Protein AF-A0A353T887-F1 (afdb_monomer_lite)

Secondary structure (DSSP, 8-state):
-------------HHHHHHHHHHHHHHHHHHHHHHHHHHHHHHHHHHSS---TT--HHHHHHHHHHHTT--HHHHHHHHHHHHHHHHHHHHHHHHHHHHHHHHHHHHHHHHHHHS-HHHHHHHHHHHHHHHHHHHHT-

Structure (mmCIF, N/CA/C/O backbone):
data_AF-A0A353T887-F1
#
_entry.id   AF-A0A353T887-F1
#
loop_
_atom_site.group_PDB
_atom_site.id
_atom_site.type_symbol
_atom_site.label_atom_id
_atom_site.label_alt_id
_atom_site.label_comp_id
_atom_site.label_asym_id
_atom_site.label_entity_id
_atom_site.label_seq_id
_atom_site.pdbx_PDB_ins_code
_atom_site.Cartn_x
_atom_site.Cartn_y
_atom_site.Cartn_z
_atom_site.occupancy
_atom_site.B_iso_or_equiv
_atom_site.auth_seq_id
_atom_site.auth_comp_id
_atom_site.auth_asym_id
_atom_site.auth_atom_id
_atom_site.pdbx_PDB_model_num
ATOM 1 N N . MET A 1 1 ? 70.697 12.957 0.169 1.00 44.31 1 MET A N 1
ATOM 2 C CA . MET A 1 1 ? 69.391 12.478 0.665 1.00 44.31 1 MET A CA 1
ATOM 3 C C . MET A 1 1 ? 68.305 13.164 -0.136 1.00 44.31 1 MET A C 1
ATOM 5 O O . MET A 1 1 ? 68.080 14.328 0.134 1.00 44.31 1 MET A O 1
ATOM 9 N N . VAL A 1 2 ? 67.724 12.486 -1.127 1.00 37.78 2 VAL A N 1
ATOM 10 C CA . VAL A 1 2 ? 66.291 12.505 -1.485 1.00 37.78 2 VAL A CA 1
ATOM 11 C C . VAL A 1 2 ? 66.113 11.274 -2.378 1.00 37.78 2 VAL A C 1
ATOM 13 O O . VAL A 1 2 ? 66.675 11.217 -3.468 1.00 37.78 2 VAL A O 1
ATOM 16 N N . GLU A 1 3 ? 65.436 10.251 -1.861 1.00 43.00 3 GLU A N 1
ATOM 17 C CA . GLU A 1 3 ? 65.099 9.031 -2.593 1.00 43.00 3 GLU A CA 1
ATOM 18 C C . GLU A 1 3 ? 64.042 9.324 -3.658 1.00 43.00 3 GLU A C 1
ATOM 20 O O . GLU A 1 3 ? 62.961 9.841 -3.377 1.00 43.00 3 GLU A O 1
ATOM 25 N N . ASP A 1 4 ? 64.391 8.971 -4.888 1.00 46.56 4 ASP A N 1
ATOM 26 C CA . ASP A 1 4 ? 63.578 9.078 -6.089 1.00 46.56 4 ASP A CA 1
ATOM 27 C C . ASP A 1 4 ? 62.443 8.032 -6.025 1.00 46.56 4 ASP A C 1
ATOM 29 O O . ASP A 1 4 ? 62.608 6.857 -6.371 1.00 46.56 4 ASP A O 1
ATOM 33 N N . GLN A 1 5 ? 61.284 8.431 -5.493 1.00 48.72 5 GLN A N 1
ATOM 34 C CA . GLN A 1 5 ? 60.068 7.613 -5.461 1.00 48.72 5 GLN A CA 1
ATOM 35 C C . GLN A 1 5 ? 59.507 7.451 -6.882 1.00 48.72 5 GLN A C 1
ATOM 37 O O . GLN A 1 5 ? 58.604 8.165 -7.320 1.00 48.72 5 GLN A O 1
ATOM 42 N N . LYS A 1 6 ? 60.025 6.450 -7.602 1.00 42.66 6 LYS A N 1
ATOM 43 C CA . LYS A 1 6 ? 59.412 5.898 -8.817 1.00 42.66 6 LYS A CA 1
ATOM 44 C C . LYS A 1 6 ? 58.029 5.336 -8.478 1.00 42.66 6 LYS A C 1
ATOM 46 O O . LYS A 1 6 ? 57.888 4.181 -8.080 1.00 42.66 6 LYS A O 1
ATOM 51 N N . ILE A 1 7 ? 56.993 6.144 -8.684 1.00 51.53 7 ILE A N 1
ATOM 52 C CA . ILE A 1 7 ? 55.604 5.683 -8.705 1.00 51.53 7 ILE A CA 1
ATOM 53 C C . ILE A 1 7 ? 55.450 4.775 -9.929 1.00 51.53 7 ILE A C 1
ATOM 55 O O . ILE A 1 7 ? 55.306 5.232 -11.063 1.00 51.53 7 ILE A O 1
ATOM 59 N N . ILE A 1 8 ? 55.522 3.462 -9.708 1.00 45.81 8 ILE A N 1
ATOM 60 C CA . ILE A 1 8 ? 55.211 2.452 -10.719 1.00 45.81 8 ILE A CA 1
ATOM 61 C C . ILE A 1 8 ? 53.701 2.514 -10.962 1.00 45.81 8 ILE A C 1
ATOM 63 O O . ILE A 1 8 ? 52.913 1.848 -10.290 1.00 45.81 8 ILE A O 1
ATOM 67 N N . VAL A 1 9 ? 53.282 3.322 -11.935 1.00 52.44 9 VAL A N 1
ATOM 68 C CA . VAL A 1 9 ? 51.930 3.251 -12.494 1.00 52.44 9 VAL A CA 1
ATOM 69 C C . VAL A 1 9 ? 51.845 1.941 -13.272 1.00 52.44 9 VAL A C 1
ATOM 71 O O . VAL A 1 9 ? 52.229 1.843 -14.436 1.00 52.44 9 VAL A O 1
ATOM 74 N N . LYS A 1 10 ? 51.400 0.889 -12.583 1.00 53.53 10 LYS A N 1
ATOM 75 C CA . LYS A 1 10 ? 51.167 -0.434 -13.158 1.00 53.53 10 LYS A CA 1
ATOM 76 C C . LYS A 1 10 ? 50.075 -0.281 -14.222 1.00 53.53 10 LYS A C 1
ATOM 78 O O . LYS A 1 10 ? 48.917 -0.055 -13.883 1.00 53.53 10 LYS A O 1
ATOM 83 N N . GLN A 1 11 ? 50.446 -0.350 -15.503 1.00 57.38 11 GLN A N 1
ATOM 84 C CA . GLN A 1 11 ? 49.499 -0.360 -16.621 1.00 57.38 11 GLN A CA 1
ATOM 85 C C . GLN A 1 11 ? 48.546 -1.554 -16.456 1.00 57.38 11 GLN A C 1
ATOM 87 O O . GLN A 1 11 ? 48.870 -2.685 -16.815 1.00 57.38 11 GLN A O 1
ATOM 92 N N . CYS A 1 12 ? 47.367 -1.312 -15.882 1.00 55.16 12 CYS A N 1
ATOM 93 C CA . CYS A 1 12 ? 46.305 -2.305 -15.818 1.00 55.16 12 CYS A CA 1
ATOM 94 C C . CYS A 1 12 ? 45.806 -2.575 -17.238 1.00 55.16 12 CYS A C 1
ATOM 96 O O . CYS A 1 12 ? 45.273 -1.695 -17.915 1.00 55.16 12 CYS A O 1
ATOM 98 N N . SER A 1 13 ? 45.979 -3.813 -17.695 1.00 67.38 13 SER A N 1
ATOM 99 C CA . SER A 1 13 ? 45.426 -4.273 -18.966 1.00 67.38 13 SER A CA 1
ATOM 100 C C . SER A 1 13 ? 43.906 -4.090 -18.953 1.00 67.38 13 SER A C 1
ATOM 102 O O . SER A 1 13 ? 43.252 -4.446 -17.973 1.00 67.38 13 SER A O 1
ATOM 104 N N . ARG A 1 14 ? 43.311 -3.589 -20.048 1.00 66.25 14 ARG A N 1
ATOM 105 C CA . ARG A 1 14 ? 41.843 -3.444 -20.193 1.00 66.25 14 ARG A CA 1
ATOM 106 C C . ARG A 1 14 ? 41.087 -4.724 -19.811 1.00 66.25 14 ARG A C 1
ATOM 108 O O . ARG A 1 14 ? 39.992 -4.650 -19.266 1.00 66.25 14 ARG A O 1
ATOM 115 N N . LYS A 1 15 ? 41.700 -5.894 -20.026 1.00 71.38 15 LYS A N 1
ATOM 116 C CA . LYS A 1 15 ? 41.151 -7.200 -19.634 1.00 71.38 15 LYS A CA 1
ATOM 117 C C . LYS A 1 15 ? 41.039 -7.370 -18.111 1.00 71.38 15 LYS A C 1
ATOM 119 O O . LYS A 1 15 ? 40.050 -7.919 -17.646 1.00 71.38 15 LYS A O 1
ATOM 124 N N . GLN A 1 16 ? 41.998 -6.864 -17.332 1.00 74.69 16 GLN A N 1
ATOM 125 C CA . GLN A 1 16 ? 41.945 -6.902 -15.864 1.00 74.69 16 GLN A CA 1
ATOM 126 C C . GLN A 1 16 ? 40.853 -5.989 -15.309 1.00 74.69 16 GLN A C 1
ATOM 128 O O . GLN A 1 16 ? 40.141 -6.401 -14.400 1.00 74.69 16 GLN A O 1
ATOM 133 N N . VAL A 1 17 ? 40.668 -4.798 -15.886 1.00 78.44 17 VAL A N 1
ATOM 134 C CA . VAL A 1 17 ? 39.598 -3.876 -15.468 1.00 78.44 17 VAL A CA 1
ATOM 135 C C . VAL A 1 17 ? 38.222 -4.493 -15.721 1.00 78.44 17 VAL A C 1
ATOM 137 O O . VAL A 1 17 ? 37.373 -4.469 -14.837 1.00 78.44 17 VAL A O 1
ATOM 140 N N . ILE A 1 18 ? 38.021 -5.123 -16.883 1.00 81.44 18 ILE A N 1
ATOM 141 C CA . ILE A 1 18 ? 36.759 -5.803 -17.214 1.00 81.44 18 ILE A CA 1
ATOM 142 C C . ILE A 1 18 ? 36.470 -6.942 -16.226 1.00 81.44 18 ILE A C 1
ATOM 144 O O . ILE A 1 18 ? 35.361 -7.027 -15.706 1.00 81.44 18 ILE A O 1
ATOM 148 N N . ILE A 1 19 ? 37.464 -7.780 -15.914 1.00 82.69 19 ILE A N 1
ATOM 149 C CA . ILE A 1 19 ? 37.300 -8.879 -14.947 1.00 82.69 19 ILE A CA 1
ATOM 150 C C . ILE A 1 19 ? 36.952 -8.336 -13.554 1.00 82.69 19 ILE A C 1
ATOM 152 O O . ILE A 1 19 ? 36.074 -8.875 -12.882 1.00 82.69 19 ILE A O 1
ATOM 156 N N . MET A 1 20 ? 37.589 -7.242 -13.136 1.00 80.75 20 MET A N 1
ATOM 157 C CA . MET A 1 20 ? 37.334 -6.620 -11.836 1.00 80.75 20 MET A CA 1
ATOM 158 C C . MET A 1 20 ? 35.908 -6.061 -11.739 1.00 80.75 20 MET A C 1
ATOM 160 O O . MET A 1 20 ? 35.236 -6.264 -10.729 1.00 80.75 20 MET A O 1
ATOM 164 N N . VAL A 1 21 ? 35.421 -5.425 -12.809 1.00 84.06 21 VAL A N 1
ATOM 165 C CA . VAL A 1 21 ? 34.050 -4.898 -12.895 1.00 84.06 21 VAL A CA 1
ATOM 166 C C . VAL A 1 21 ? 33.019 -6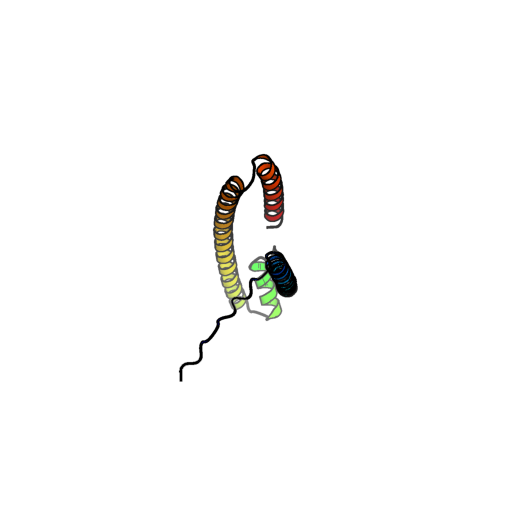.027 -12.887 1.00 84.06 21 VAL A C 1
ATOM 168 O O . VAL A 1 21 ? 32.019 -5.925 -12.181 1.00 84.06 21 VAL A O 1
ATOM 171 N N . VAL A 1 22 ? 33.267 -7.126 -13.607 1.00 86.25 22 VAL A N 1
ATOM 172 C CA . VAL A 1 22 ? 32.369 -8.294 -13.613 1.00 86.25 22 VAL A CA 1
ATOM 173 C C . VAL A 1 22 ? 32.298 -8.938 -12.228 1.00 86.25 22 VAL A C 1
ATOM 175 O O . VAL A 1 22 ? 31.201 -9.195 -11.737 1.00 86.25 22 VAL A O 1
ATOM 178 N N . CYS A 1 23 ? 33.433 -9.134 -11.550 1.00 82.94 23 CYS A N 1
ATOM 179 C CA . CYS A 1 23 ? 33.442 -9.647 -10.177 1.00 82.94 23 CYS A CA 1
ATOM 180 C C . CYS A 1 23 ? 32.684 -8.727 -9.212 1.00 82.94 23 CYS A C 1
ATOM 182 O O . CYS A 1 23 ? 31.875 -9.207 -8.418 1.00 82.94 23 CYS A O 1
ATOM 184 N N . ALA A 1 24 ? 32.900 -7.411 -9.299 1.00 83.19 24 ALA A N 1
ATOM 185 C CA . ALA A 1 24 ? 32.184 -6.446 -8.471 1.00 83.19 24 ALA A CA 1
ATOM 186 C C . ALA A 1 24 ? 30.667 -6.491 -8.724 1.00 83.19 24 ALA A C 1
ATOM 188 O O . ALA A 1 24 ? 29.887 -6.507 -7.774 1.00 83.19 24 ALA A O 1
ATOM 189 N N . ALA A 1 25 ? 30.248 -6.590 -9.988 1.00 85.12 25 ALA A N 1
ATOM 190 C CA . ALA A 1 25 ? 28.840 -6.701 -10.357 1.00 85.12 25 ALA A CA 1
ATOM 191 C C . ALA A 1 25 ? 28.196 -7.985 -9.810 1.00 85.12 25 ALA A C 1
ATOM 193 O O . ALA A 1 25 ? 27.086 -7.935 -9.285 1.00 85.12 25 ALA A O 1
ATOM 194 N N . VAL A 1 26 ? 28.893 -9.123 -9.868 1.00 88.94 26 VAL A N 1
ATOM 195 C CA . VAL A 1 26 ? 28.387 -10.403 -9.342 1.00 88.94 26 VAL A CA 1
ATOM 196 C C . VAL A 1 26 ? 28.213 -10.359 -7.821 1.00 88.94 26 VAL A C 1
ATOM 198 O O . VAL A 1 26 ? 27.186 -10.808 -7.314 1.00 88.94 26 VAL A O 1
ATOM 201 N N . ILE A 1 27 ? 29.173 -9.783 -7.091 1.00 88.44 27 ILE A N 1
ATOM 202 C CA . ILE A 1 27 ? 29.082 -9.613 -5.630 1.00 88.44 27 ILE A CA 1
ATOM 203 C C . ILE A 1 27 ? 27.942 -8.652 -5.265 1.00 88.44 27 ILE A C 1
ATOM 205 O O . ILE A 1 27 ? 27.196 -8.885 -4.316 1.00 88.44 27 ILE A O 1
ATOM 209 N N . PHE A 1 28 ? 27.771 -7.579 -6.034 1.00 84.94 28 PHE A N 1
ATOM 210 C CA . PHE A 1 28 ? 26.710 -6.608 -5.795 1.00 84.94 28 PHE A CA 1
ATOM 211 C C . PHE A 1 28 ? 25.315 -7.208 -6.037 1.00 84.94 28 PHE A C 1
ATOM 213 O O . PHE A 1 28 ? 24.417 -7.059 -5.208 1.00 84.94 28 PHE A O 1
ATOM 220 N N . LEU A 1 29 ? 25.143 -7.950 -7.136 1.00 82.19 29 LEU A N 1
ATOM 221 C CA . LEU A 1 29 ? 23.880 -8.610 -7.474 1.00 82.19 29 LEU A CA 1
ATOM 222 C C . LEU A 1 29 ? 23.510 -9.713 -6.473 1.00 82.19 29 LEU A C 1
ATOM 224 O O . LEU A 1 29 ? 22.334 -9.853 -6.130 1.00 82.19 29 LEU A O 1
ATOM 228 N N . SER A 1 30 ? 24.488 -10.463 -5.958 1.00 80.69 30 SER A N 1
ATOM 229 C CA . SER A 1 30 ? 24.232 -11.481 -4.932 1.00 80.69 30 SER A CA 1
ATOM 230 C C . SER A 1 30 ? 23.836 -10.858 -3.590 1.00 80.69 30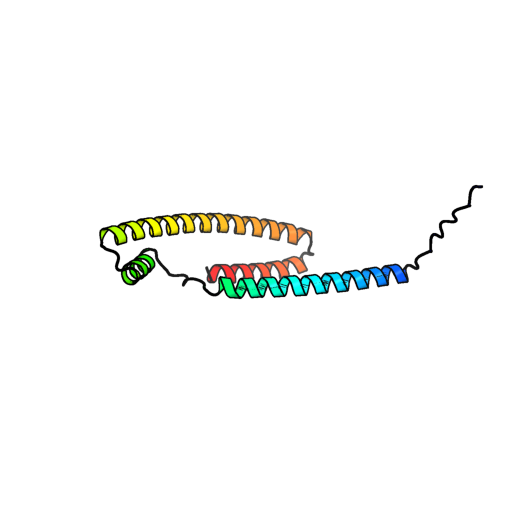 SER A C 1
ATOM 232 O O . SER A 1 30 ? 22.891 -11.330 -2.954 1.00 80.69 30 SER A O 1
ATOM 234 N N . GLY A 1 31 ? 24.468 -9.746 -3.201 1.00 73.00 31 GLY A N 1
ATOM 235 C CA . GLY A 1 31 ? 24.078 -8.969 -2.022 1.00 73.00 31 GLY A CA 1
ATOM 236 C C . GLY A 1 31 ? 22.639 -8.447 -2.106 1.00 73.00 31 GLY A C 1
ATOM 237 O O . GLY A 1 31 ? 21.876 -8.585 -1.148 1.00 73.00 31 GLY A O 1
ATOM 238 N N . ILE A 1 32 ? 22.232 -7.927 -3.271 1.00 77.81 32 ILE A N 1
ATOM 239 C CA . ILE A 1 32 ? 20.851 -7.476 -3.515 1.00 77.81 32 ILE A CA 1
ATOM 240 C C . ILE A 1 32 ? 19.859 -8.638 -3.386 1.00 77.81 32 ILE A C 1
ATOM 242 O O . ILE A 1 32 ? 18.829 -8.490 -2.727 1.00 77.81 32 ILE A O 1
ATOM 246 N N . ALA A 1 33 ? 20.160 -9.801 -3.970 1.00 72.19 33 ALA A N 1
ATOM 247 C CA . ALA A 1 33 ? 19.271 -10.961 -3.911 1.00 72.19 33 ALA A CA 1
ATOM 248 C C . ALA A 1 33 ? 19.017 -11.429 -2.464 1.00 72.19 33 ALA A C 1
ATOM 250 O O . ALA A 1 33 ? 17.873 -11.701 -2.089 1.00 72.19 33 ALA A O 1
ATOM 251 N N . ILE A 1 34 ? 20.061 -11.454 -1.629 1.00 74.81 34 ILE A N 1
ATOM 252 C CA . ILE A 1 34 ? 19.960 -11.835 -0.210 1.00 74.81 34 ILE A CA 1
ATOM 253 C C . ILE A 1 34 ? 19.203 -10.765 0.597 1.00 74.81 34 ILE A C 1
ATOM 255 O O . ILE A 1 34 ? 18.340 -11.096 1.420 1.00 74.81 34 ILE A O 1
ATOM 259 N N . GLY A 1 35 ? 19.468 -9.479 0.340 1.00 64.81 35 GLY A N 1
ATOM 260 C CA . GLY A 1 35 ? 18.789 -8.365 1.011 1.00 64.81 35 GLY A CA 1
ATOM 261 C C . GLY A 1 35 ? 17.287 -8.300 0.710 1.00 64.81 35 GLY A C 1
ATOM 262 O O . GLY A 1 35 ? 16.470 -8.109 1.614 1.00 64.81 35 GLY A O 1
ATOM 263 N N . ILE A 1 36 ? 16.890 -8.529 -0.546 1.00 66.88 36 ILE A N 1
ATOM 264 C CA . ILE A 1 36 ? 15.471 -8.547 -0.930 1.00 66.88 36 ILE A CA 1
ATOM 265 C C . ILE A 1 36 ? 14.769 -9.775 -0.333 1.00 66.88 36 ILE A C 1
ATOM 267 O O . ILE A 1 36 ? 13.693 -9.636 0.250 1.00 66.88 36 ILE A O 1
ATOM 271 N N . GLY A 1 37 ? 15.375 -10.967 -0.419 1.00 61.19 37 GLY A N 1
ATOM 272 C CA . GLY A 1 37 ? 14.759 -12.208 0.066 1.00 61.19 37 GLY A CA 1
ATOM 273 C C . GLY A 1 37 ? 14.450 -12.193 1.567 1.00 61.19 37 GLY A C 1
ATOM 274 O O . GLY A 1 37 ? 13.366 -12.600 1.987 1.00 61.19 37 GLY A O 1
ATOM 275 N N . THR A 1 38 ? 15.361 -11.652 2.375 1.00 60.34 38 THR A N 1
ATOM 276 C CA . THR A 1 38 ? 15.188 -11.544 3.835 1.00 60.34 38 THR A CA 1
ATOM 277 C C . THR A 1 38 ? 14.119 -10.525 4.231 1.00 60.34 38 THR A C 1
ATOM 279 O O . THR A 1 38 ? 13.287 -10.802 5.100 1.00 60.34 38 THR A O 1
ATOM 282 N N . THR A 1 39 ? 14.068 -9.377 3.552 1.00 63.78 39 THR A N 1
ATOM 283 C CA . THR A 1 39 ? 13.079 -8.326 3.837 1.00 63.78 39 THR A CA 1
ATOM 284 C C . THR A 1 39 ? 11.663 -8.749 3.428 1.00 63.78 39 THR A C 1
ATOM 286 O O . THR A 1 39 ? 10.703 -8.492 4.156 1.00 63.78 39 THR A O 1
ATOM 289 N N . VAL A 1 40 ? 11.514 -9.463 2.305 1.00 62.56 40 VAL A N 1
ATOM 290 C CA . VAL A 1 40 ? 10.213 -9.971 1.832 1.00 62.56 40 VAL A CA 1
ATOM 291 C C . VAL A 1 40 ? 9.659 -11.060 2.754 1.00 62.56 40 VAL A C 1
ATOM 293 O O . VAL A 1 40 ? 8.467 -11.035 3.056 1.00 62.56 40 VAL A O 1
ATOM 296 N N . LEU A 1 41 ? 10.493 -11.974 3.258 1.00 59.97 41 LEU A N 1
ATOM 297 C CA . LEU A 1 41 ? 10.061 -13.016 4.203 1.00 59.97 41 LEU A CA 1
ATOM 298 C C . LEU A 1 41 ? 9.577 -12.431 5.538 1.00 59.97 41 LEU A C 1
ATOM 300 O O . LEU A 1 41 ? 8.536 -12.836 6.060 1.00 59.97 41 LEU A O 1
ATOM 304 N N . LEU A 1 42 ? 10.287 -11.430 6.066 1.00 60.22 42 LEU A N 1
ATOM 305 C CA . LEU A 1 42 ? 9.876 -10.719 7.281 1.00 60.22 42 LEU A CA 1
ATOM 306 C C . LEU A 1 42 ? 8.601 -9.896 7.065 1.00 60.22 42 LEU A C 1
ATOM 308 O O . LEU A 1 42 ? 7.731 -9.864 7.940 1.00 60.22 42 LEU A O 1
ATOM 312 N N . ALA A 1 43 ? 8.451 -9.275 5.892 1.00 58.44 43 ALA A N 1
ATOM 313 C CA . ALA A 1 43 ? 7.228 -8.574 5.527 1.00 58.44 43 ALA A CA 1
ATOM 314 C C . ALA A 1 43 ? 6.045 -9.547 5.404 1.00 58.44 43 ALA A C 1
ATOM 316 O O . ALA A 1 43 ? 4.991 -9.288 5.981 1.00 58.44 43 ALA A O 1
ATOM 317 N N . GLN A 1 44 ? 6.208 -10.698 4.746 1.00 58.31 44 GLN A N 1
ATOM 318 C CA . GLN A 1 44 ? 5.136 -11.689 4.609 1.00 58.31 44 GLN A CA 1
ATOM 319 C C . GLN A 1 44 ? 4.655 -12.210 5.967 1.00 58.31 44 GLN A C 1
ATOM 321 O O . GLN A 1 44 ? 3.449 -12.241 6.215 1.00 58.31 44 GLN A O 1
ATOM 326 N N . ASN A 1 45 ? 5.563 -12.531 6.892 1.00 55.00 45 ASN A N 1
ATOM 327 C CA . ASN A 1 45 ? 5.161 -13.085 8.187 1.00 55.00 45 ASN A CA 1
ATOM 328 C C . ASN A 1 45 ? 4.441 -12.061 9.092 1.00 55.00 45 ASN A C 1
ATOM 330 O O . ASN A 1 45 ? 3.663 -12.436 9.971 1.00 55.00 45 ASN A O 1
ATOM 334 N N . ARG A 1 46 ? 4.653 -10.754 8.870 1.00 51.31 46 ARG A N 1
ATOM 335 C CA . ARG A 1 46 ? 3.977 -9.681 9.621 1.00 51.31 46 ARG A CA 1
ATOM 336 C C . ARG A 1 46 ? 2.703 -9.180 8.939 1.00 51.31 46 ARG A C 1
ATOM 338 O O . ARG A 1 46 ? 1.755 -8.828 9.635 1.00 51.31 46 ARG A O 1
ATOM 345 N N . PHE A 1 47 ? 2.656 -9.184 7.606 1.00 47.28 47 PHE A N 1
ATOM 346 C CA . PHE A 1 47 ? 1.500 -8.724 6.837 1.00 47.28 47 PHE A CA 1
ATOM 347 C C . PHE A 1 47 ? 0.433 -9.806 6.625 1.00 47.28 47 PHE A C 1
ATOM 349 O O . PHE A 1 47 ? -0.720 -9.440 6.488 1.00 47.28 47 PHE A O 1
ATOM 356 N N . ILE A 1 48 ? 0.726 -11.114 6.659 1.00 45.38 48 ILE A N 1
ATOM 357 C CA . ILE A 1 48 ? -0.304 -12.155 6.410 1.00 45.38 48 ILE A CA 1
ATOM 358 C C . ILE A 1 48 ? -1.311 -12.312 7.569 1.00 45.38 48 ILE A C 1
ATOM 360 O O . ILE A 1 48 ? -2.404 -12.836 7.366 1.00 45.38 48 ILE A O 1
ATOM 364 N N . LYS A 1 49 ? -1.066 -11.721 8.748 1.00 44.19 49 LYS A N 1
ATOM 365 C CA . LYS A 1 49 ? -2.139 -11.452 9.730 1.00 44.19 49 LYS A CA 1
ATOM 366 C C . LYS A 1 49 ? -2.964 -10.215 9.337 1.00 44.19 49 LYS A C 1
ATOM 368 O O . LYS A 1 49 ? -3.294 -9.387 10.183 1.00 44.19 49 LYS A O 1
ATOM 373 N N . ILE A 1 50 ? -3.291 -10.099 8.047 1.00 45.28 50 ILE A N 1
ATOM 374 C CA . ILE A 1 50 ? -4.307 -9.194 7.514 1.00 45.28 50 ILE A CA 1
ATOM 375 C C . ILE A 1 50 ? -5.580 -9.459 8.314 1.00 45.28 50 ILE A C 1
ATOM 377 O O . ILE A 1 50 ? -6.188 -10.527 8.232 1.00 45.28 50 ILE A O 1
ATOM 381 N N . ALA A 1 51 ? -5.959 -8.480 9.133 1.00 48.34 51 ALA A N 1
ATOM 382 C CA . ALA A 1 51 ? -7.308 -8.398 9.655 1.00 48.34 51 ALA A CA 1
ATOM 383 C C . ALA A 1 51 ? -8.278 -8.542 8.467 1.00 48.34 51 ALA A C 1
ATOM 385 O O . ALA A 1 51 ? -8.041 -7.913 7.431 1.00 48.34 51 ALA A O 1
ATOM 386 N N . PRO A 1 52 ? -9.325 -9.378 8.572 1.00 50.69 52 PRO A N 1
ATOM 387 C CA . PRO A 1 52 ? -10.228 -9.638 7.459 1.00 50.69 52 PRO A CA 1
ATOM 388 C C . PRO A 1 52 ? -10.705 -8.318 6.846 1.00 50.69 52 PRO A C 1
ATOM 390 O O . PRO A 1 52 ? -11.137 -7.425 7.575 1.00 50.69 52 PRO A O 1
ATOM 393 N N . SER A 1 53 ? -10.629 -8.202 5.515 1.00 54.19 53 SER A N 1
ATOM 394 C CA . SER A 1 53 ? -10.887 -6.960 4.761 1.00 54.19 53 SER A CA 1
ATOM 395 C C . SER A 1 53 ? -12.296 -6.375 4.941 1.00 54.19 53 SER A C 1
ATOM 397 O O . SER A 1 53 ? -12.564 -5.275 4.474 1.00 54.19 53 SER A O 1
ATOM 399 N N . HIS A 1 54 ? -13.181 -7.074 5.655 1.00 58.12 54 HIS A N 1
ATOM 400 C CA . HIS A 1 54 ? -14.566 -6.694 5.923 1.00 58.12 54 HIS A CA 1
ATOM 401 C C . HIS A 1 54 ? -14.850 -6.374 7.404 1.00 58.12 54 HIS A C 1
ATOM 403 O O . HIS A 1 54 ? -16.013 -6.297 7.798 1.00 58.12 54 HIS A O 1
ATOM 409 N N . MET A 1 55 ? -13.831 -6.230 8.260 1.00 69.00 55 MET A N 1
ATOM 410 C CA . MET A 1 55 ? -14.063 -5.846 9.657 1.00 69.00 55 MET A CA 1
ATOM 411 C C . MET A 1 55 ? -14.615 -4.421 9.736 1.00 69.00 55 MET A C 1
ATOM 413 O O . MET A 1 55 ? -13.901 -3.454 9.490 1.00 69.00 55 MET A O 1
ATOM 417 N N . THR A 1 56 ? -15.887 -4.296 10.105 1.00 80.19 56 THR A N 1
ATOM 418 C CA . THR A 1 56 ? -16.522 -3.014 10.423 1.00 80.19 56 THR A CA 1
ATOM 419 C C . THR A 1 56 ? -16.213 -2.613 11.863 1.00 80.19 56 THR A C 1
ATOM 421 O O . THR A 1 56 ? -15.969 -3.484 12.709 1.00 80.19 56 THR A O 1
ATOM 424 N N . ALA A 1 57 ? -16.281 -1.310 12.158 1.00 82.06 57 ALA A N 1
ATOM 425 C CA . ALA A 1 57 ? -16.152 -0.794 13.521 1.00 82.06 57 ALA A CA 1
ATOM 426 C C . ALA A 1 57 ? -17.092 -1.533 14.488 1.00 82.06 57 ALA A C 1
ATOM 428 O O . ALA A 1 57 ? -16.659 -1.984 15.538 1.00 82.06 57 ALA A O 1
ATOM 429 N N . GLU A 1 58 ? -18.335 -1.786 14.075 1.00 83.25 58 GLU A N 1
ATOM 430 C CA . GLU A 1 58 ? -19.325 -2.530 14.855 1.00 83.25 58 GLU A CA 1
ATOM 431 C C . GLU A 1 58 ? -18.908 -3.984 15.138 1.00 83.25 58 GLU A C 1
ATOM 433 O O . GLU A 1 58 ? -18.961 -4.445 16.281 1.00 83.25 58 GLU A O 1
ATOM 438 N N . SER A 1 59 ? -18.428 -4.712 14.122 1.00 85.19 59 SER A N 1
ATOM 439 C CA . SER A 1 59 ? -17.980 -6.103 14.291 1.00 85.19 59 SER A CA 1
ATOM 440 C C . SER A 1 59 ? -16.783 -6.216 15.242 1.00 85.19 59 SER A C 1
ATOM 442 O O . SER A 1 59 ? -16.662 -7.189 15.996 1.00 85.19 59 SER A O 1
ATOM 444 N N . LEU A 1 60 ? -15.908 -5.207 15.228 1.00 85.62 60 LEU A N 1
ATOM 445 C CA . LEU A 1 60 ? -14.732 -5.139 16.079 1.00 85.62 60 LEU A CA 1
ATOM 446 C C . LEU A 1 60 ? -15.107 -4.714 17.502 1.00 85.62 60 LEU A C 1
ATOM 448 O O . LEU A 1 60 ? -14.665 -5.363 18.449 1.00 85.62 60 LEU A O 1
ATOM 452 N N . THR A 1 61 ? -15.996 -3.728 17.659 1.00 88.56 61 THR A N 1
ATOM 453 C CA . THR A 1 61 ? -16.584 -3.355 18.952 1.00 88.56 61 THR A CA 1
ATOM 454 C C . THR A 1 61 ? -17.243 -4.555 19.607 1.00 88.56 61 THR A C 1
ATOM 456 O O . THR A 1 61 ? -16.969 -4.826 20.769 1.00 88.56 61 THR A O 1
ATOM 459 N N . LYS A 1 62 ? -18.052 -5.332 18.877 1.00 86.69 62 LYS A N 1
ATOM 460 C CA . LYS A 1 62 ? -18.725 -6.518 19.426 1.00 86.69 62 LYS A CA 1
ATOM 461 C C . LYS A 1 62 ? -17.727 -7.573 19.911 1.00 86.69 62 LYS A C 1
ATOM 463 O O . LYS A 1 62 ? -17.936 -8.188 20.955 1.00 86.69 62 LYS A O 1
ATOM 468 N N . LYS A 1 63 ? -16.622 -7.768 19.184 1.00 88.25 63 LYS A N 1
ATOM 469 C CA . LYS A 1 63 ? -15.537 -8.674 19.598 1.00 88.25 63 LYS A CA 1
ATOM 470 C C . LYS A 1 63 ? -14.803 -8.170 20.837 1.00 88.25 63 LYS A C 1
ATOM 472 O O . LYS A 1 63 ? -14.519 -8.971 21.720 1.00 88.25 63 LYS A O 1
ATOM 477 N N . ILE A 1 64 ? -14.497 -6.876 20.905 1.00 88.69 64 ILE A N 1
ATOM 478 C CA . ILE A 1 64 ? -13.801 -6.263 22.043 1.00 88.69 64 ILE A CA 1
ATOM 479 C C . ILE A 1 64 ? -14.710 -6.255 23.274 1.00 88.69 64 ILE A C 1
ATOM 481 O O . ILE A 1 64 ? -14.299 -6.727 24.326 1.00 88.69 64 ILE A O 1
ATOM 485 N N . SER A 1 65 ? -15.959 -5.819 23.119 1.00 89.31 65 SER A N 1
ATOM 486 C CA . SER A 1 65 ? -16.972 -5.802 24.175 1.00 89.31 65 SER A CA 1
ATOM 487 C C . SER A 1 65 ? -17.157 -7.187 24.791 1.00 89.31 65 SER A C 1
ATOM 489 O O . SER A 1 65 ? -17.045 -7.324 26.001 1.00 89.31 65 SER A O 1
ATOM 491 N N . LYS A 1 66 ? -17.282 -8.236 23.964 1.00 89.94 66 LYS A N 1
ATOM 492 C CA . LYS A 1 66 ? -17.375 -9.624 24.444 1.00 89.94 66 LYS A CA 1
ATOM 493 C C . LYS A 1 66 ? -16.082 -10.149 25.078 1.00 89.94 66 LYS A C 1
ATOM 495 O O . LYS A 1 66 ? -16.139 -10.995 25.956 1.00 89.94 66 LYS A O 1
ATOM 500 N N . LYS A 1 67 ? -14.911 -9.728 24.594 1.00 92.62 67 LYS A N 1
ATOM 501 C CA . LYS A 1 67 ? -13.619 -10.234 25.086 1.00 92.62 67 LYS A CA 1
ATOM 502 C C . LYS A 1 67 ? -13.222 -9.628 26.434 1.00 92.62 67 LYS A C 1
ATOM 504 O O . LYS A 1 67 ? -12.486 -10.266 27.178 1.00 92.62 67 LYS A O 1
ATOM 509 N N . TYR A 1 68 ? -13.653 -8.399 26.695 1.00 93.88 68 TYR A N 1
ATOM 510 C CA . TYR A 1 68 ? -13.292 -7.632 27.886 1.00 93.88 68 TYR A CA 1
ATOM 511 C C . TYR A 1 68 ? -14.493 -7.346 28.796 1.00 93.88 68 TYR A C 1
ATOM 513 O O . TYR A 1 68 ? -14.371 -6.514 29.688 1.00 93.88 68 TYR A O 1
ATOM 521 N N . ASP A 1 69 ? -15.635 -7.993 28.539 1.00 93.88 69 ASP A N 1
ATOM 522 C CA . ASP A 1 69 ? -16.898 -7.823 29.269 1.00 93.88 69 ASP A CA 1
ATOM 523 C C . ASP A 1 69 ? -17.253 -6.345 29.513 1.00 93.88 69 ASP A C 1
ATOM 525 O O . ASP A 1 69 ? -17.565 -5.914 30.624 1.00 93.88 69 ASP A O 1
ATOM 529 N N . LEU A 1 70 ? -17.167 -5.540 28.448 1.00 92.69 70 LEU A N 1
ATOM 530 C CA . LEU A 1 70 ? -17.411 -4.101 28.530 1.00 92.69 70 LEU A CA 1
ATOM 531 C C . LEU A 1 70 ? -18.884 -3.814 28.826 1.00 92.69 70 LEU A C 1
ATOM 533 O O . LEU A 1 70 ? -19.782 -4.382 28.202 1.00 92.69 70 LEU A O 1
ATOM 537 N N . ASN A 1 71 ? -19.141 -2.843 29.701 1.00 92.81 71 ASN A N 1
ATOM 538 C CA . ASN A 1 71 ? -20.501 -2.362 29.932 1.00 92.81 71 ASN A CA 1
ATOM 539 C C . ASN A 1 71 ? -21.024 -1.528 28.742 1.00 92.81 71 ASN A C 1
ATOM 541 O O . ASN A 1 71 ? -20.295 -1.222 27.791 1.00 92.81 71 ASN A O 1
ATOM 545 N N . SER A 1 72 ? -22.305 -1.154 28.776 1.00 88.75 72 SER A N 1
ATOM 546 C CA . SER A 1 72 ? -22.963 -0.425 27.680 1.00 88.75 72 SER A CA 1
ATOM 547 C C . SER A 1 72 ? -22.301 0.924 27.377 1.00 88.75 72 SER A C 1
ATOM 549 O O . SER A 1 72 ? -22.091 1.258 26.211 1.00 88.75 72 SER A O 1
ATOM 551 N N . GLN A 1 73 ? -21.903 1.666 28.412 1.00 91.44 73 GLN A N 1
ATOM 552 C CA . GLN A 1 73 ? -21.242 2.963 28.270 1.00 91.44 73 GLN A CA 1
ATOM 553 C C . GLN A 1 73 ? -19.844 2.826 27.647 1.00 91.44 73 GLN A C 1
ATOM 555 O O . GLN A 1 73 ? -19.502 3.560 26.720 1.00 91.44 73 GLN A O 1
ATOM 560 N N . GLN A 1 74 ? -19.050 1.856 28.103 1.00 87.25 74 GLN A N 1
ATOM 561 C CA . GLN A 1 74 ? -17.722 1.559 27.554 1.00 87.25 74 GLN A CA 1
ATOM 562 C C . GLN A 1 74 ? -17.809 1.052 26.112 1.00 87.25 74 GLN A C 1
ATOM 564 O O . GLN A 1 74 ? -17.019 1.451 25.259 1.00 87.25 74 GLN A O 1
ATOM 569 N N . THR A 1 75 ? -18.798 0.208 25.819 1.00 90.56 75 THR A N 1
ATOM 570 C CA . THR A 1 75 ? -19.038 -0.315 24.470 1.00 90.56 75 THR A CA 1
ATOM 571 C C . THR A 1 75 ? -19.359 0.815 23.491 1.00 90.56 75 THR A C 1
ATOM 573 O O . THR A 1 75 ? -18.787 0.850 22.401 1.00 90.56 75 THR A O 1
ATOM 576 N N . ALA A 1 76 ? -20.195 1.779 23.893 1.00 90.62 76 ALA A N 1
ATOM 577 C CA . ALA A 1 76 ? -20.506 2.955 23.081 1.00 90.62 76 ALA A CA 1
ATOM 578 C C . ALA A 1 76 ? -19.260 3.820 22.816 1.00 90.62 76 ALA A C 1
ATOM 580 O O . ALA A 1 76 ? -19.013 4.213 21.678 1.00 90.62 76 ALA A O 1
ATOM 581 N N . GLN A 1 77 ? -18.425 4.058 23.834 1.00 89.56 77 GLN A N 1
ATOM 582 C CA . GLN A 1 77 ? -17.179 4.821 23.667 1.00 89.56 77 GLN A CA 1
ATOM 583 C C . GLN A 1 77 ? -16.199 4.135 22.706 1.00 89.56 77 GLN A C 1
ATOM 585 O O . GLN A 1 77 ? -15.629 4.787 21.830 1.00 89.56 77 GLN A O 1
ATOM 590 N N . VAL A 1 78 ? -16.033 2.814 22.827 1.00 89.38 78 VAL A N 1
ATOM 591 C CA . VAL A 1 78 ? -15.184 2.026 21.921 1.00 89.38 78 VAL A CA 1
ATOM 592 C C . VAL A 1 78 ? -15.736 2.051 20.495 1.00 89.38 78 VAL A C 1
ATOM 594 O O . VAL A 1 78 ? -14.962 2.183 19.549 1.00 89.38 78 VAL A O 1
ATOM 597 N N . GLN A 1 79 ? -17.057 1.983 20.321 1.00 90.69 79 GLN A N 1
ATOM 598 C CA . GLN A 1 79 ? -17.684 2.076 19.003 1.00 90.69 79 GLN A CA 1
ATOM 599 C C . GLN A 1 79 ? -17.422 3.412 18.323 1.00 90.69 79 GLN A C 1
ATOM 601 O O . GLN A 1 79 ? -17.054 3.419 17.147 1.00 90.69 79 GLN A O 1
ATOM 606 N N . THR A 1 80 ? -17.576 4.522 19.042 1.00 91.19 80 THR A N 1
ATOM 607 C CA . THR A 1 80 ? -17.295 5.858 18.508 1.00 91.19 80 THR A CA 1
ATOM 608 C C . THR A 1 80 ? -15.823 5.988 18.127 1.00 91.19 80 THR A C 1
ATOM 610 O O . THR A 1 80 ? -15.519 6.349 16.992 1.00 91.19 80 THR A O 1
ATOM 613 N N . LEU A 1 81 ? -14.907 5.587 19.017 1.00 90.06 81 LEU A N 1
ATOM 614 C CA . LEU A 1 81 ? -13.466 5.636 18.755 1.00 90.06 81 LEU A CA 1
ATOM 615 C C . LEU A 1 81 ? -13.081 4.830 17.508 1.00 90.06 81 LEU A C 1
ATOM 617 O O . LEU A 1 81 ? -12.340 5.312 16.650 1.00 90.06 81 LEU A O 1
ATOM 621 N N . LEU A 1 82 ? -13.574 3.595 17.401 1.00 89.25 82 LEU A N 1
ATOM 622 C CA . LEU A 1 82 ? -13.304 2.754 16.241 1.00 89.25 82 LEU A CA 1
ATOM 623 C C . LEU A 1 82 ? -13.909 3.368 14.978 1.00 89.25 82 LEU A C 1
ATOM 625 O O . LEU A 1 82 ? -13.217 3.452 13.970 1.00 89.25 82 LEU A O 1
ATOM 629 N N . SER A 1 83 ? -15.153 3.843 15.022 1.00 88.00 83 SER A N 1
ATOM 630 C CA . SER A 1 83 ? -15.814 4.446 13.856 1.00 88.00 83 SER A CA 1
ATOM 631 C C . SER A 1 83 ? -15.028 5.639 13.311 1.00 88.00 83 SER A C 1
ATOM 633 O O . SER A 1 83 ? -14.762 5.691 12.109 1.00 88.00 83 SER A O 1
ATOM 635 N N . ASP A 1 84 ? -14.547 6.520 14.189 1.00 88.19 84 ASP A N 1
ATOM 636 C CA . ASP A 1 84 ? -13.696 7.652 13.817 1.00 88.19 84 ASP A CA 1
ATOM 637 C C . ASP A 1 84 ? -12.365 7.204 13.205 1.00 88.19 84 ASP A C 1
ATOM 639 O O . ASP A 1 84 ? -11.920 7.757 12.197 1.00 88.19 84 ASP A O 1
ATOM 643 N N . MET A 1 85 ? -11.718 6.184 13.777 1.00 83.25 85 MET A N 1
ATOM 644 C CA . MET A 1 85 ? -10.468 5.650 13.224 1.00 83.25 85 MET A CA 1
ATOM 645 C C . MET A 1 85 ? -10.669 5.010 11.849 1.00 83.25 85 MET A C 1
ATOM 647 O O . MET A 1 85 ? -9.839 5.200 10.960 1.00 83.25 85 MET A O 1
ATOM 651 N N . PHE A 1 86 ? -11.767 4.281 11.642 1.00 83.94 86 PHE A N 1
ATOM 652 C CA . PHE A 1 86 ? -12.102 3.704 10.341 1.00 83.94 86 PHE A CA 1
ATOM 653 C C . PHE A 1 86 ? -12.441 4.791 9.310 1.00 83.94 86 PHE A C 1
ATOM 655 O O . PHE A 1 86 ? -12.002 4.685 8.165 1.00 83.94 86 PHE A O 1
ATOM 662 N N . ALA A 1 87 ? -13.146 5.855 9.706 1.00 84.00 87 ALA A N 1
ATOM 663 C CA . ALA A 1 87 ? -13.447 6.994 8.837 1.00 84.00 87 ALA A CA 1
ATOM 664 C C . ALA A 1 87 ? -12.174 7.746 8.414 1.00 84.00 87 ALA A C 1
ATOM 666 O O . ALA A 1 87 ? -11.950 7.958 7.222 1.00 84.00 87 ALA A O 1
ATOM 667 N N . LYS A 1 88 ? -11.287 8.059 9.367 1.00 80.56 88 LYS A N 1
ATOM 668 C CA . LYS A 1 88 ? -9.969 8.658 9.085 1.00 80.56 88 LYS A CA 1
ATOM 669 C C . LYS A 1 88 ? -9.108 7.745 8.212 1.00 80.56 88 LYS A C 1
ATOM 671 O O . LYS A 1 88 ? -8.469 8.200 7.270 1.00 80.56 88 LYS A O 1
ATOM 676 N N . GLY A 1 89 ? -9.128 6.441 8.484 1.00 78.88 89 GLY A N 1
ATOM 677 C CA . GLY A 1 89 ? -8.431 5.445 7.675 1.00 78.88 89 GLY A CA 1
ATOM 678 C C . GLY A 1 89 ? -8.950 5.368 6.238 1.00 78.88 89 GLY A C 1
ATOM 679 O O . GLY A 1 89 ? -8.153 5.164 5.325 1.00 78.88 89 GLY A O 1
ATOM 680 N N . LYS A 1 90 ? -10.258 5.551 6.021 1.00 77.56 90 LYS A N 1
ATOM 681 C CA . LYS A 1 90 ? -10.861 5.606 4.684 1.00 77.56 90 LYS A CA 1
ATOM 682 C C . LYS A 1 90 ? -10.400 6.845 3.914 1.00 77.56 90 LYS A C 1
ATOM 684 O O . LYS A 1 90 ? -9.909 6.687 2.805 1.00 77.56 90 LYS A O 1
ATOM 689 N N . LEU A 1 91 ? -10.454 8.027 4.534 1.00 73.75 91 LEU A N 1
ATOM 690 C CA . LEU A 1 91 ? -9.969 9.273 3.922 1.00 73.75 91 LEU A CA 1
ATOM 691 C C . LEU A 1 91 ? -8.499 9.161 3.491 1.00 73.75 91 LEU A C 1
ATOM 693 O O . LEU A 1 91 ? -8.170 9.433 2.341 1.00 73.75 91 LEU A O 1
ATOM 697 N N . ASN A 1 92 ? -7.637 8.638 4.368 1.00 79.75 92 ASN A N 1
ATOM 698 C CA . ASN A 1 92 ? -6.227 8.428 4.033 1.00 79.75 92 ASN A CA 1
ATOM 699 C C . ASN A 1 92 ? -6.036 7.441 2.869 1.00 79.75 92 ASN A C 1
ATOM 701 O O . ASN A 1 92 ? -5.100 7.586 2.085 1.00 79.75 92 ASN A O 1
ATOM 705 N N . ARG A 1 93 ? -6.885 6.411 2.748 1.00 77.94 93 ARG A N 1
ATOM 706 C CA . ARG A 1 93 ? -6.814 5.465 1.620 1.00 77.94 93 ARG A CA 1
ATOM 707 C C . ARG A 1 93 ? -7.204 6.132 0.308 1.00 77.94 93 ARG A C 1
ATOM 709 O O . ARG A 1 93 ? -6.499 5.919 -0.673 1.00 77.94 93 ARG A O 1
ATOM 716 N N . ASP A 1 94 ? -8.260 6.938 0.313 1.00 79.38 94 ASP A N 1
ATOM 717 C CA . ASP A 1 94 ? -8.741 7.645 -0.876 1.00 79.38 94 ASP A CA 1
ATOM 718 C C . ASP A 1 94 ? -7.686 8.654 -1.375 1.00 79.38 94 ASP A C 1
ATOM 720 O O . ASP A 1 94 ? -7.358 8.677 -2.562 1.00 79.38 94 ASP A O 1
ATOM 724 N N . GLU A 1 95 ? -7.054 9.406 -0.467 1.00 80.00 95 GLU A N 1
ATOM 725 C CA . GLU A 1 95 ? -5.941 10.313 -0.799 1.00 80.00 95 GLU A CA 1
ATOM 726 C C . GLU A 1 95 ? -4.716 9.568 -1.350 1.00 80.00 95 GLU A C 1
ATOM 728 O O . GLU A 1 95 ? -4.120 9.971 -2.353 1.00 80.00 95 GLU A O 1
ATOM 733 N N . MET A 1 96 ? -4.331 8.455 -0.716 1.00 80.19 96 MET A N 1
ATOM 734 C CA . MET A 1 96 ? -3.222 7.631 -1.200 1.00 80.19 96 MET A CA 1
ATOM 735 C C . MET A 1 96 ? -3.512 7.017 -2.568 1.00 80.19 96 MET A C 1
ATOM 737 O O . MET A 1 96 ? -2.585 6.826 -3.354 1.00 80.19 96 MET A O 1
ATOM 741 N N . ASP A 1 97 ? -4.765 6.679 -2.852 1.00 81.44 97 ASP A N 1
ATOM 742 C CA . ASP A 1 97 ? -5.163 6.123 -4.139 1.00 81.44 97 ASP A CA 1
ATOM 743 C C . ASP A 1 97 ? -5.115 7.175 -5.244 1.00 81.44 97 ASP A C 1
ATOM 745 O O . ASP A 1 97 ? -4.520 6.906 -6.287 1.00 81.44 97 ASP A O 1
ATOM 749 N N . ALA A 1 98 ? -5.589 8.394 -4.977 1.00 83.75 98 ALA A N 1
ATOM 750 C CA . ALA A 1 98 ? -5.419 9.517 -5.897 1.00 83.75 98 ALA A CA 1
ATOM 751 C C . ALA A 1 98 ? -3.934 9.785 -6.202 1.00 83.75 98 ALA A C 1
ATOM 753 O O . ALA A 1 98 ? -3.550 9.980 -7.357 1.00 83.75 98 ALA A O 1
ATOM 754 N N . ARG A 1 99 ? -3.071 9.726 -5.179 1.00 85.19 99 ARG A N 1
ATOM 755 C CA . ARG A 1 99 ? -1.624 9.909 -5.356 1.00 85.19 99 ARG A CA 1
ATOM 756 C C . ARG A 1 99 ? -0.982 8.789 -6.176 1.00 85.19 99 ARG A C 1
ATOM 758 O O . ARG A 1 99 ? -0.192 9.074 -7.067 1.00 85.19 99 ARG A O 1
ATOM 765 N N . ARG A 1 100 ? -1.344 7.529 -5.920 1.00 83.19 100 ARG A N 1
ATOM 766 C CA . ARG A 1 100 ? -0.860 6.378 -6.705 1.00 83.19 100 ARG A CA 1
ATOM 767 C C . ARG A 1 100 ? -1.272 6.466 -8.166 1.00 83.19 100 ARG A C 1
ATOM 769 O O . ARG A 1 100 ? -0.496 6.071 -9.031 1.00 83.19 100 ARG A O 1
ATOM 776 N N . ASP A 1 101 ? -2.482 6.947 -8.429 1.00 86.44 101 ASP A N 1
ATOM 777 C CA . ASP A 1 101 ? -2.956 7.136 -9.792 1.00 86.44 101 ASP A CA 1
ATOM 778 C C . ASP A 1 101 ? -2.128 8.207 -10.513 1.00 86.44 101 ASP A C 1
ATOM 780 O O . ASP A 1 101 ? -1.695 7.965 -11.636 1.00 86.44 101 ASP A O 1
ATOM 784 N N . ALA A 1 102 ? -1.814 9.323 -9.847 1.00 87.25 102 ALA A N 1
ATOM 785 C CA . ALA A 1 102 ? -0.920 10.348 -10.390 1.00 87.25 102 ALA A CA 1
ATOM 786 C C . ALA A 1 102 ? 0.514 9.829 -10.622 1.00 87.25 102 ALA A C 1
ATOM 788 O O . ALA A 1 102 ? 1.085 10.046 -11.691 1.00 87.25 102 ALA A O 1
ATOM 789 N N . ASP A 1 103 ? 1.082 9.095 -9.661 1.00 86.19 103 ASP A N 1
ATOM 790 C CA . ASP A 1 103 ? 2.420 8.501 -9.783 1.00 86.19 103 ASP A CA 1
ATOM 791 C C . ASP A 1 103 ? 2.488 7.491 -10.946 1.00 86.19 103 ASP A C 1
ATOM 793 O O . ASP A 1 103 ? 3.496 7.414 -11.654 1.00 86.19 103 ASP A O 1
ATOM 797 N N . ALA A 1 104 ? 1.408 6.737 -11.182 1.00 87.31 104 ALA A N 1
ATOM 798 C CA . ALA A 1 104 ? 1.315 5.807 -12.302 1.00 87.31 104 ALA A CA 1
ATOM 799 C C . ALA A 1 104 ? 1.357 6.531 -13.657 1.00 87.31 104 ALA A C 1
ATOM 801 O O . ALA A 1 104 ? 2.065 6.076 -14.553 1.00 87.31 104 ALA A O 1
ATOM 802 N N . GLU A 1 105 ? 0.665 7.664 -13.804 1.00 90.31 105 GLU A N 1
ATOM 803 C CA . GLU A 1 105 ? 0.717 8.466 -15.036 1.00 90.31 105 GLU A CA 1
ATOM 804 C C . GLU A 1 105 ? 2.122 9.029 -15.291 1.00 90.31 105 GLU A C 1
ATOM 806 O O . GLU A 1 105 ? 2.624 8.977 -16.416 1.00 90.31 105 GLU A O 1
ATOM 811 N N . ILE A 1 106 ? 2.806 9.492 -14.238 1.00 90.44 106 ILE A N 1
ATOM 812 C CA . ILE A 1 106 ? 4.199 9.950 -14.336 1.00 90.44 106 ILE A CA 1
ATOM 813 C C . ILE A 1 106 ? 5.106 8.802 -14.795 1.00 90.44 106 ILE A C 1
ATOM 815 O O . ILE A 1 106 ? 5.927 8.983 -15.695 1.00 90.44 106 ILE A O 1
ATOM 819 N N . MET A 1 107 ? 4.946 7.612 -14.213 1.00 86.38 107 MET A N 1
ATOM 820 C CA . MET A 1 107 ? 5.725 6.433 -14.590 1.00 86.38 107 MET A CA 1
ATOM 821 C C . MET A 1 107 ? 5.480 6.037 -16.050 1.00 86.38 107 MET A C 1
ATOM 823 O O . MET A 1 107 ? 6.436 5.748 -16.766 1.00 86.38 107 MET A O 1
ATOM 827 N N . ILE A 1 108 ? 4.227 6.062 -16.515 1.00 91.44 108 ILE A N 1
ATOM 828 C CA . ILE A 1 108 ? 3.876 5.794 -17.917 1.00 91.44 108 ILE A CA 1
ATOM 829 C C . ILE A 1 108 ? 4.576 6.800 -18.839 1.00 91.44 108 ILE A C 1
ATOM 831 O O . ILE A 1 108 ? 5.211 6.395 -19.815 1.00 91.44 108 ILE A O 1
ATOM 835 N N . ALA A 1 109 ? 4.518 8.095 -18.515 1.00 89.12 109 ALA A N 1
ATOM 836 C CA . ALA A 1 109 ? 5.167 9.140 -19.304 1.00 89.12 109 ALA A CA 1
ATOM 837 C C . ALA A 1 109 ? 6.692 8.950 -19.371 1.00 89.12 109 ALA A C 1
ATOM 839 O O . ALA A 1 109 ? 7.271 9.030 -20.452 1.00 89.12 109 ALA A O 1
ATOM 840 N N . GLN A 1 110 ? 7.341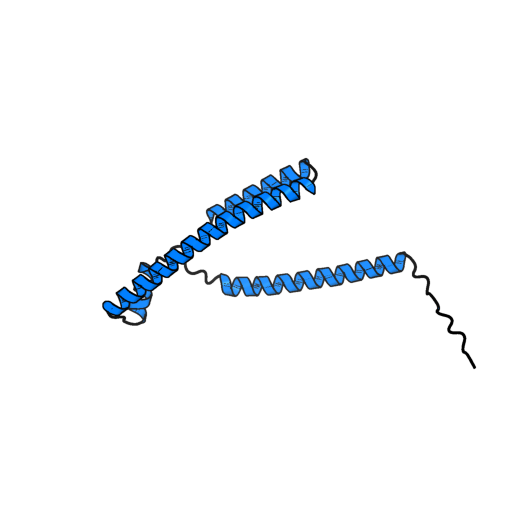 8.631 -18.247 1.00 84.69 110 GLN A N 1
ATOM 841 C CA . GLN A 1 110 ? 8.784 8.366 -18.209 1.00 84.69 110 GLN A CA 1
ATOM 842 C C . GLN A 1 110 ? 9.162 7.105 -18.992 1.00 84.69 110 GLN A C 1
ATOM 844 O O . GLN A 1 110 ? 10.129 7.113 -19.751 1.00 84.69 110 GLN A O 1
ATOM 849 N N . MET A 1 111 ? 8.382 6.031 -18.867 1.00 84.38 111 MET A N 1
ATOM 850 C CA . MET A 1 111 ? 8.640 4.780 -19.583 1.00 84.38 111 MET A CA 1
ATOM 851 C C . MET A 1 111 ? 8.499 4.939 -21.096 1.00 84.38 111 MET A C 1
ATOM 853 O O . MET A 1 111 ? 9.263 4.324 -21.837 1.00 84.38 111 MET A O 1
ATOM 857 N N . LYS A 1 112 ? 7.593 5.805 -21.561 1.00 90.31 112 LYS A N 1
ATOM 858 C CA . LYS A 1 112 ? 7.464 6.146 -22.983 1.00 90.31 112 LYS A CA 1
ATOM 859 C C . LYS A 1 112 ? 8.705 6.850 -23.544 1.00 90.31 112 LYS A C 1
ATOM 861 O O . LYS A 1 112 ? 8.994 6.707 -24.722 1.00 90.31 112 LYS A O 1
ATOM 866 N N . LEU A 1 113 ? 9.434 7.601 -22.717 1.00 91.38 113 LEU A N 1
ATOM 867 C CA . LEU A 1 113 ? 10.667 8.280 -23.133 1.00 91.38 113 LEU A CA 1
ATOM 868 C C . LEU A 1 113 ? 11.879 7.338 -23.186 1.00 91.38 113 LEU A C 1
ATOM 870 O O . LEU A 1 113 ? 12.840 7.622 -23.893 1.00 91.38 113 LEU A O 1
ATOM 874 N N . ILE A 1 114 ? 11.854 6.250 -22.412 1.00 91.75 114 ILE A N 1
ATOM 875 C CA . ILE A 1 114 ? 12.970 5.299 -22.291 1.00 91.75 114 ILE A CA 1
ATOM 876 C C . ILE A 1 114 ? 12.839 4.157 -23.302 1.00 91.75 114 ILE A C 1
ATOM 878 O O . ILE A 1 114 ? 13.838 3.674 -23.834 1.00 91.75 114 ILE A O 1
ATOM 882 N N . LEU A 1 115 ? 11.614 3.686 -23.527 1.00 90.06 115 LEU A N 1
ATOM 883 C CA . LEU A 1 115 ? 11.334 2.537 -24.376 1.00 90.06 115 LEU A CA 1
ATOM 884 C C . LEU A 1 115 ? 11.053 2.957 -25.818 1.00 90.06 115 LEU A C 1
ATOM 886 O O . LEU A 1 115 ? 10.521 4.029 -26.084 1.00 90.06 115 LEU A O 1
ATOM 890 N N . THR A 1 116 ? 11.345 2.054 -26.751 1.00 93.19 116 THR A N 1
ATOM 891 C CA . THR A 1 116 ? 10.821 2.164 -28.120 1.00 93.19 116 THR A CA 1
ATOM 892 C C . THR A 1 116 ? 9.303 1.967 -28.129 1.00 93.19 116 THR A C 1
ATOM 894 O O . THR A 1 116 ? 8.758 1.316 -27.234 1.00 93.19 116 THR A O 1
ATOM 897 N N . ASP A 1 117 ? 8.611 2.466 -29.156 1.00 92.50 117 ASP A N 1
ATOM 898 C CA . ASP A 1 117 ? 7.143 2.413 -29.226 1.00 92.50 117 ASP A CA 1
ATOM 899 C C . ASP A 1 117 ? 6.580 0.984 -29.095 1.00 92.50 117 ASP A C 1
ATOM 901 O O . ASP A 1 117 ? 5.622 0.754 -28.353 1.00 92.50 117 ASP A O 1
ATOM 905 N N . GLU A 1 118 ? 7.212 -0.008 -29.736 1.00 91.56 118 GLU A N 1
ATOM 906 C CA . GLU A 1 118 ? 6.803 -1.417 -29.617 1.00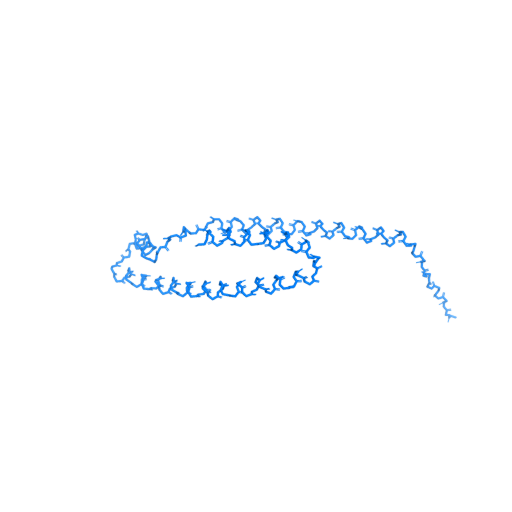 91.56 118 GLU A CA 1
ATOM 907 C C . GLU 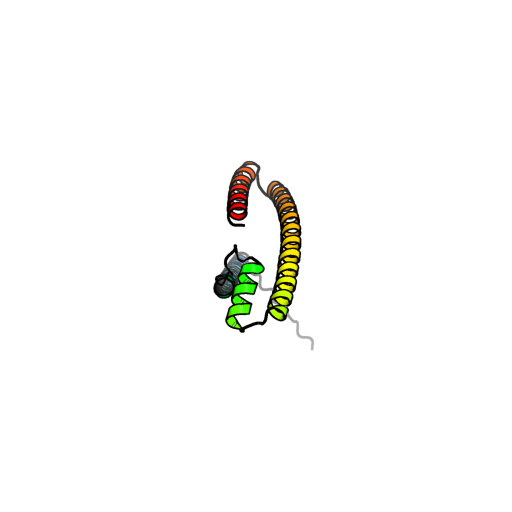A 1 118 ? 7.009 -1.983 -28.204 1.00 91.56 118 GLU A C 1
ATOM 909 O O . GLU A 1 118 ? 6.171 -2.736 -27.693 1.00 91.56 118 GLU A O 1
ATOM 914 N N . GLN A 1 119 ? 8.125 -1.639 -27.555 1.00 87.12 119 GLN A N 1
ATOM 915 C CA . GLN A 1 119 ? 8.413 -2.076 -26.188 1.00 87.12 119 GLN A CA 1
ATOM 916 C C . GLN A 1 119 ? 7.459 -1.417 -25.193 1.00 87.12 119 GLN A C 1
ATOM 918 O O . GLN A 1 119 ? 6.959 -2.084 -24.283 1.00 87.12 119 GLN A O 1
ATOM 923 N N . PHE A 1 120 ? 7.169 -0.130 -25.390 1.00 94.38 120 PHE A N 1
ATOM 924 C CA . PHE A 1 120 ? 6.227 0.618 -24.576 1.00 94.38 120 PHE A CA 1
ATOM 925 C C . PHE A 1 120 ? 4.813 0.046 -24.689 1.00 94.38 120 PHE A C 1
ATOM 927 O O . PHE A 1 120 ? 4.171 -0.159 -23.662 1.00 94.38 120 PHE A O 1
ATOM 934 N N . ALA A 1 121 ? 4.345 -0.292 -25.895 1.00 93.69 121 ALA A N 1
ATOM 935 C CA . ALA A 1 121 ? 3.021 -0.883 -26.091 1.00 93.69 121 ALA A CA 1
ATOM 936 C C . ALA A 1 121 ? 2.849 -2.189 -25.292 1.00 93.69 121 ALA A C 1
ATOM 938 O O . ALA A 1 121 ? 1.885 -2.333 -24.534 1.00 93.69 121 ALA A O 1
ATOM 939 N N . LYS A 1 122 ? 3.826 -3.104 -25.383 1.00 91.94 122 LYS A N 1
ATOM 940 C CA . LYS A 1 122 ? 3.820 -4.373 -24.627 1.00 91.94 122 LYS A CA 1
ATOM 941 C C . LYS A 1 122 ? 3.914 -4.150 -23.118 1.00 91.94 122 LYS A C 1
ATOM 943 O O . LYS A 1 122 ? 3.230 -4.817 -22.341 1.00 91.94 122 LYS A O 1
ATOM 948 N N . TRP A 1 123 ? 4.766 -3.224 -22.682 1.00 96.00 123 TRP A N 1
ATOM 949 C CA . TRP A 1 123 ? 4.909 -2.899 -21.265 1.00 96.00 123 TRP A CA 1
ATOM 950 C C . TRP A 1 123 ? 3.625 -2.279 -20.692 1.00 96.00 123 TRP A C 1
ATOM 952 O O . TRP A 1 123 ? 3.151 -2.730 -19.649 1.00 96.00 123 TRP A O 1
ATOM 962 N N . ASN A 1 124 ? 3.026 -1.311 -21.390 1.00 92.50 124 ASN A N 1
ATOM 963 C CA . ASN A 1 124 ? 1.825 -0.600 -20.953 1.00 92.50 124 ASN A CA 1
ATOM 964 C C . ASN A 1 124 ? 0.610 -1.532 -20.849 1.00 92.50 124 ASN A C 1
ATOM 966 O O . ASN A 1 124 ? -0.177 -1.438 -19.905 1.00 92.50 124 ASN A O 1
ATOM 970 N N . GLU A 1 125 ? 0.480 -2.484 -21.774 1.00 93.44 125 GLU A N 1
ATOM 971 C CA . GLU A 1 125 ? -0.547 -3.523 -21.697 1.00 93.44 125 GLU A CA 1
ATOM 972 C C . GLU A 1 125 ? -0.395 -4.369 -20.419 1.00 93.44 125 GLU A C 1
ATOM 974 O O . GLU A 1 125 ? -1.357 -4.560 -19.666 1.00 93.44 125 GLU A O 1
ATOM 979 N N . ASN A 1 126 ? 0.824 -4.835 -20.128 1.00 91.38 126 ASN 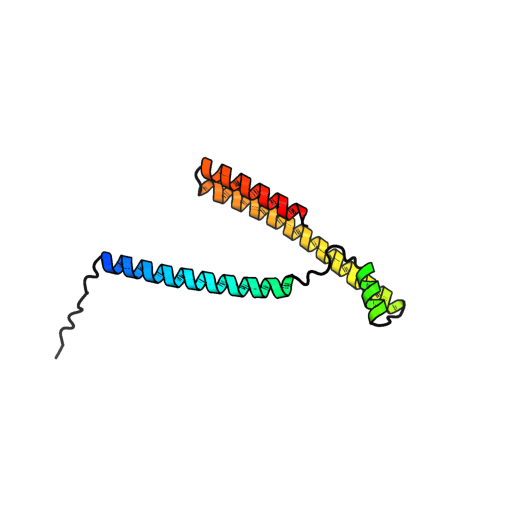A N 1
ATOM 980 C CA . ASN A 1 126 ? 1.111 -5.620 -18.926 1.00 91.38 126 ASN A CA 1
ATOM 981 C C . ASN A 1 126 ? 0.896 -4.809 -17.642 1.00 91.38 126 ASN A C 1
ATOM 983 O O . ASN A 1 126 ? 0.309 -5.312 -16.680 1.00 91.38 126 ASN A O 1
ATOM 987 N N . PHE A 1 127 ? 1.322 -3.547 -17.636 1.00 90.44 127 PHE A N 1
ATOM 988 C CA . PHE A 1 127 ? 1.148 -2.630 -16.513 1.00 90.44 127 PHE A CA 1
ATOM 989 C C . PHE A 1 127 ? -0.337 -2.373 -16.219 1.00 90.44 127 PHE A C 1
ATOM 991 O O . PHE A 1 127 ? -0.773 -2.460 -15.070 1.00 90.44 127 PHE A O 1
ATOM 998 N N . THR A 1 128 ? -1.147 -2.168 -17.260 1.00 89.88 128 THR A N 1
ATOM 999 C CA . THR A 1 128 ? -2.596 -1.957 -17.136 1.00 89.88 128 THR A CA 1
ATOM 1000 C C . THR A 1 128 ? -3.302 -3.200 -16.594 1.00 89.88 128 THR A C 1
ATOM 1002 O O . THR A 1 128 ? -4.118 -3.098 -15.673 1.00 89.88 128 THR A O 1
ATOM 1005 N N . LYS A 1 129 ? -2.950 -4.394 -17.093 1.00 90.12 129 LYS A N 1
ATOM 1006 C CA . LYS A 1 129 ? -3.468 -5.673 -16.569 1.00 90.12 129 LYS A CA 1
ATOM 1007 C C . LYS A 1 129 ? -3.123 -5.852 -15.090 1.00 90.12 129 LYS A C 1
ATOM 1009 O O . LYS A 1 129 ? -3.974 -6.273 -14.303 1.00 90.12 129 LYS A O 1
ATOM 1014 N N . LEU A 1 130 ? -1.898 -5.501 -14.696 1.00 85.94 130 LEU A N 1
ATOM 1015 C CA . LEU A 1 130 ? -1.459 -5.565 -13.304 1.00 85.94 130 LEU A CA 1
ATOM 1016 C C . LEU A 1 130 ? -2.263 -4.596 -12.422 1.00 85.94 130 LEU A C 1
ATOM 1018 O O . LEU A 1 130 ? -2.788 -5.010 -11.386 1.00 85.94 130 LEU A O 1
ATOM 1022 N N . ARG A 1 131 ? -2.438 -3.341 -12.857 1.00 83.25 131 ARG A N 1
ATOM 1023 C CA . ARG A 1 131 ? -3.217 -2.308 -12.146 1.00 83.25 131 ARG A CA 1
ATOM 1024 C C . ARG A 1 131 ? -4.680 -2.723 -11.971 1.00 83.25 131 ARG A C 1
ATOM 1026 O O . ARG A 1 131 ? -5.221 -2.610 -10.871 1.00 83.25 131 ARG A O 1
ATOM 1033 N N . ALA A 1 132 ? -5.296 -3.293 -13.008 1.00 85.69 132 ALA A N 1
ATOM 1034 C CA . ALA A 1 132 ? -6.660 -3.819 -12.943 1.00 85.69 132 ALA A CA 1
ATOM 1035 C C . ALA A 1 132 ? -6.795 -4.968 -11.928 1.00 85.69 132 ALA A C 1
ATOM 1037 O O . ALA A 1 132 ? -7.762 -5.014 -11.164 1.00 85.69 132 ALA A O 1
ATOM 1038 N N . LYS A 1 133 ? -5.804 -5.868 -11.865 1.00 82.62 133 LYS A N 1
ATOM 1039 C CA . LYS A 1 133 ? -5.785 -6.965 -10.888 1.00 82.62 133 LYS A CA 1
ATOM 1040 C C . LYS A 1 133 ? -5.699 -6.432 -9.459 1.00 82.62 133 LYS A C 1
ATOM 1042 O O . LYS A 1 133 ? -6.485 -6.858 -8.623 1.00 82.62 133 LYS A O 1
ATOM 1047 N N . PHE A 1 134 ? -4.814 -5.474 -9.184 1.00 73.12 134 PHE A N 1
ATOM 1048 C CA . PHE A 1 134 ? -4.701 -4.870 -7.851 1.00 73.12 134 PHE A CA 1
ATOM 1049 C C . PHE A 1 134 ? -5.952 -4.089 -7.435 1.00 73.12 134 PHE A C 1
ATOM 1051 O O . PHE A 1 134 ? -6.357 -4.190 -6.280 1.00 73.12 134 PHE A O 1
ATOM 1058 N N . LYS A 1 135 ? -6.610 -3.387 -8.367 1.00 73.62 135 LYS A N 1
ATOM 1059 C CA . LYS A 1 135 ? -7.871 -2.679 -8.092 1.00 73.62 135 LYS A CA 1
ATOM 1060 C C . LYS A 1 135 ? -9.011 -3.631 -7.711 1.00 73.62 135 LYS A C 1
ATOM 1062 O O . LYS A 1 135 ? -9.857 -3.263 -6.912 1.00 73.62 135 LYS A O 1
ATOM 1067 N N . LYS A 1 136 ? -9.020 -4.858 -8.245 1.00 65.50 136 LYS A N 1
ATOM 1068 C CA . LYS A 1 136 ? -10.037 -5.883 -7.949 1.00 65.50 136 LYS A CA 1
ATOM 1069 C C . LYS A 1 136 ? -9.896 -6.519 -6.555 1.00 65.50 136 LYS A C 1
ATOM 1071 O O . LYS A 1 136 ? -10.865 -7.071 -6.049 1.00 65.50 136 LYS A O 1
ATOM 1076 N N . PHE A 1 137 ? -8.701 -6.492 -5.961 1.00 56.72 137 PHE A N 1
ATOM 1077 C CA . PHE A 1 137 ? -8.427 -7.067 -4.633 1.00 56.72 137 PHE A CA 1
ATOM 1078 C C . PHE A 1 137 ? -8.473 -6.036 -3.492 1.00 56.72 137 PHE A C 1
ATOM 1080 O O . PHE A 1 137 ? -8.191 -6.394 -2.347 1.00 56.72 137 PHE A O 1
ATOM 1087 N N . ARG A 1 138 ? -8.797 -4.777 -3.800 1.00 54.38 138 ARG A N 1
ATOM 1088 C CA . ARG A 1 138 ? -9.018 -3.701 -2.830 1.00 54.38 138 ARG A CA 1
ATOM 1089 C C . ARG A 1 138 ? -10.505 -3.576 -2.518 1.00 54.38 138 ARG A C 1
ATOM 1091 O O . ARG A 1 138 ? -10.799 -3.310 -1.333 1.00 54.38 138 ARG A O 1
#

Sequence (138 aa):
MVEDQKIIVKQCSRKQVIIMVVCAAVIFLSGIAIGIGTTVLLAQNRFIKIAPSHMTAESLTKKISKKYDLNSQQTAQVQTLLSDMFAKGKLNRDEMDARRDADAEIMIAQMKLILTDEQFAKWNENFTKLRAKFKKFR

pLDDT: mean 77.24, std 15.39, range [37.78, 96.0]

Foldseek 3Di:
DDDDPPPPPPPDDPVNVVVVVVVVVVVVVVVVVVVVVVVVVVCCVVCVPPDPPPDDLLNVLVVVCVVVVDDPVRSVVSSVVSNVVVVVVVVVVVVVVVVVVVVVVVVLVVVPVVDDPVVSVVVVVVVVVVVVVVVVVD

Radius of gyration: 28.35 Å; chains: 1; bounding box: 92×26×60 Å